Protein AF-A0A1V1PAQ3-F1 (afdb_monomer_lite)

pLDDT: mean 80.32, std 19.19, range [35.28, 96.38]

InterPro domains:
  IPR038475 RecG, C-terminal domain superfamily [G3DSA:3.30.565.60] (12-96)

Sequence (104 aa):
MQKAKTRLLSLNHPAPDRLIIESPGKLSNTLTIDAIRQGAKYYRNQILSNFLKEAGYMDLYSMGIPQKIIQLSKDYSGREPDLEESFNTFRVILYPKEQSKGKQ

Structure (mmCIF, N/CA/C/O backbone):
data_AF-A0A1V1PAQ3-F1
#
_entry.id   AF-A0A1V1PAQ3-F1
#
loop_
_atom_site.group_PDB
_atom_site.id
_atom_site.type_symbol
_atom_site.label_atom_id
_atom_site.label_alt_id
_atom_site.label_comp_id
_atom_site.label_asym_id
_atom_site.label_entity_id
_atom_site.label_seq_id
_atom_site.pdbx_PDB_ins_code
_atom_site.Cartn_x
_atom_site.Cartn_y
_atom_site.Cartn_z
_atom_site.occupancy
_atom_site.B_iso_or_equiv
_atom_site.auth_seq_id
_atom_site.auth_comp_id
_atom_site.auth_asym_id
_atom_site.auth_atom_id
_atom_site.pdbx_PDB_model_num
ATOM 1 N N . MET A 1 1 ? -34.917 -41.022 1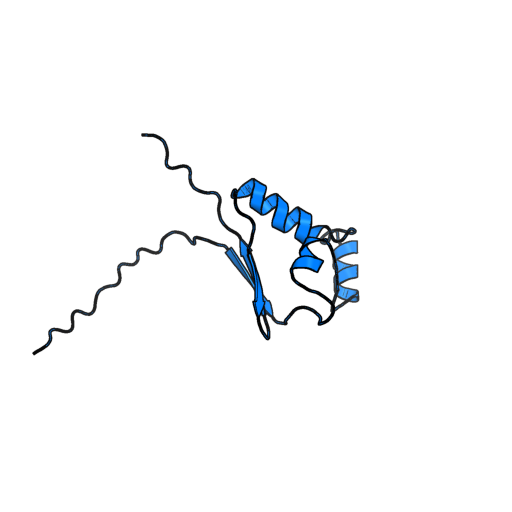3.565 1.00 39.25 1 MET A N 1
ATOM 2 C CA . MET A 1 1 ? -33.502 -40.601 13.516 1.00 39.25 1 MET A CA 1
ATOM 3 C C . MET A 1 1 ? -33.397 -39.316 12.701 1.00 39.25 1 MET A C 1
ATOM 5 O O . MET A 1 1 ? -33.955 -39.261 11.621 1.00 39.25 1 MET A O 1
ATOM 9 N N . GLN A 1 2 ? -32.778 -38.296 13.304 1.00 36.66 2 GLN A N 1
ATOM 10 C CA . GLN A 1 2 ? -32.286 -37.013 12.764 1.00 36.66 2 GLN A CA 1
ATOM 11 C C . GLN A 1 2 ? -33.228 -36.150 11.895 1.00 36.66 2 GLN A C 1
ATOM 13 O O . GLN A 1 2 ? -33.307 -36.267 10.679 1.00 36.66 2 GLN A O 1
ATOM 18 N N . LYS A 1 3 ? -33.874 -35.183 12.565 1.00 36.03 3 LYS A N 1
ATOM 19 C CA . LYS A 1 3 ? -34.492 -33.998 11.957 1.00 36.03 3 LYS A CA 1
ATOM 20 C C . LYS A 1 3 ? -33.381 -33.104 11.393 1.00 36.03 3 LYS A C 1
ATOM 22 O O . LYS A 1 3 ? -32.580 -32.579 12.168 1.00 36.03 3 LYS A O 1
ATOM 27 N N . ALA A 1 4 ? -33.353 -32.911 10.076 1.00 37.50 4 ALA A N 1
ATOM 28 C CA . ALA A 1 4 ? -32.503 -31.929 9.411 1.00 37.50 4 ALA A CA 1
ATOM 29 C C . ALA A 1 4 ? -32.950 -30.519 9.817 1.00 37.50 4 ALA A C 1
ATOM 31 O O . ALA A 1 4 ? -33.845 -29.910 9.237 1.00 37.50 4 ALA A O 1
ATOM 32 N N . LYS A 1 5 ? -32.339 -30.019 10.889 1.00 41.25 5 LYS A N 1
ATOM 33 C CA . LYS A 1 5 ? -32.447 -28.640 11.347 1.00 41.25 5 LYS A CA 1
ATOM 34 C C . LYS A 1 5 ? -31.527 -27.807 10.453 1.00 41.25 5 LYS A C 1
ATOM 36 O O . LYS A 1 5 ? -30.461 -27.378 10.889 1.00 41.25 5 LYS A O 1
ATOM 41 N N .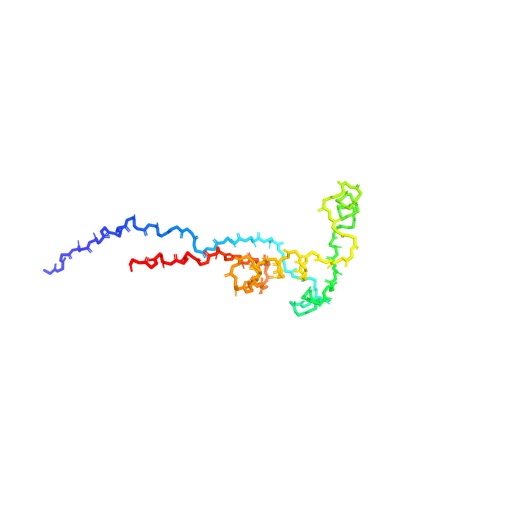 THR A 1 6 ? -31.912 -27.634 9.189 1.00 40.88 6 THR A N 1
ATOM 42 C CA . THR A 1 6 ? -31.263 -26.682 8.283 1.00 40.88 6 THR A CA 1
ATOM 43 C C . THR A 1 6 ? -31.562 -25.298 8.834 1.00 40.88 6 THR A C 1
ATOM 45 O O . THR A 1 6 ? -32.622 -24.721 8.601 1.00 40.88 6 THR A O 1
ATOM 48 N N . ARG A 1 7 ? -30.653 -24.828 9.693 1.00 37.16 7 ARG A N 1
ATOM 49 C CA . ARG A 1 7 ? -30.632 -23.469 10.212 1.00 37.16 7 ARG A CA 1
ATOM 50 C C . ARG A 1 7 ? -30.719 -22.535 9.011 1.00 37.16 7 ARG A C 1
ATOM 52 O O . ARG A 1 7 ? -29.773 -22.435 8.238 1.00 37.16 7 ARG A O 1
ATOM 59 N N . LEU A 1 8 ? -31.842 -21.829 8.919 1.00 40.91 8 LEU A N 1
ATOM 60 C CA . LEU A 1 8 ? -31.862 -20.430 8.524 1.00 40.91 8 LEU A CA 1
ATOM 61 C C . LEU A 1 8 ? -30.706 -19.744 9.262 1.00 40.91 8 LEU A C 1
ATOM 63 O O . LEU A 1 8 ? -30.820 -19.402 10.440 1.00 40.91 8 LEU A O 1
ATOM 67 N N . LEU A 1 9 ? -29.556 -19.634 8.600 1.00 41.50 9 LEU A N 1
ATOM 68 C CA . LEU A 1 9 ? -28.534 -18.676 8.975 1.00 41.50 9 LEU A CA 1
ATOM 69 C C . LEU A 1 9 ? -29.148 -17.325 8.648 1.00 41.50 9 LEU A C 1
ATOM 71 O O . LEU A 1 9 ? -29.166 -16.885 7.503 1.00 41.50 9 LEU A O 1
ATOM 75 N N . SER A 1 10 ? -29.763 -16.761 9.684 1.00 35.28 10 SER A N 1
ATOM 76 C CA . SER A 1 10 ? -30.139 -15.366 9.800 1.00 35.28 10 SER A CA 1
ATOM 77 C C . SER A 1 10 ? -29.196 -14.504 8.974 1.00 35.28 10 SER A C 1
ATOM 79 O O . SER A 1 10 ? -27.989 -14.488 9.234 1.00 35.28 10 SER A O 1
ATOM 81 N N . LEU A 1 11 ? -29.769 -13.788 8.013 1.00 40.81 11 LEU A N 1
ATOM 82 C CA . LEU A 1 11 ? -29.166 -12.674 7.298 1.00 40.81 11 LEU A CA 1
ATOM 83 C C . LEU A 1 11 ? -28.899 -11.518 8.289 1.00 40.81 11 LEU A C 1
ATOM 85 O O . LEU A 1 11 ? -29.440 -10.429 8.177 1.00 40.81 11 LEU A O 1
ATOM 89 N N . ASN A 1 12 ? -28.072 -11.768 9.300 1.00 41.97 12 ASN A N 1
ATOM 90 C CA . ASN A 1 12 ? -27.357 -10.737 10.023 1.00 41.97 12 ASN A CA 1
ATOM 91 C C . ASN A 1 12 ? -26.058 -10.577 9.247 1.00 41.97 12 ASN A C 1
ATOM 93 O O . ASN A 1 12 ? -25.065 -11.214 9.587 1.00 41.97 12 ASN A O 1
ATOM 97 N N . HIS A 1 13 ? -26.073 -9.816 8.153 1.00 42.50 13 HIS A N 1
ATOM 98 C CA . HIS A 1 13 ? -24.818 -9.297 7.631 1.00 42.50 13 HIS A CA 1
ATOM 99 C C . HIS A 1 13 ? -24.487 -8.105 8.537 1.00 42.50 13 HIS A C 1
ATOM 101 O O . HIS A 1 13 ? -25.137 -7.065 8.397 1.00 42.50 13 HIS A O 1
ATOM 107 N N . PRO A 1 14 ? -23.587 -8.233 9.536 1.00 52.47 14 PRO A N 1
ATOM 108 C CA . PRO A 1 14 ? -23.027 -7.035 10.139 1.00 52.47 14 PRO A CA 1
ATOM 109 C C . PRO A 1 14 ? -22.480 -6.176 8.995 1.00 52.47 14 PRO A C 1
ATOM 111 O O . PRO A 1 14 ? -22.014 -6.712 7.986 1.00 52.47 14 PRO A O 1
ATOM 114 N N . ALA A 1 15 ? -22.590 -4.853 9.113 1.00 58.38 15 ALA A N 1
ATOM 115 C CA . ALA A 1 15 ? -21.958 -3.954 8.154 1.00 58.38 15 ALA A CA 1
ATOM 116 C C . ALA A 1 15 ? -20.500 -4.406 7.924 1.00 58.38 15 ALA A C 1
ATOM 118 O O . ALA A 1 15 ? -19.870 -4.841 8.895 1.00 58.38 15 ALA A O 1
ATOM 119 N N . PRO A 1 16 ? -19.982 -4.363 6.681 1.00 65.69 16 PRO A N 1
ATOM 120 C CA . PRO A 1 16 ? -18.647 -4.870 6.388 1.00 65.69 16 PRO A CA 1
ATOM 121 C C . PRO A 1 16 ? -17.630 -4.250 7.352 1.00 65.69 16 PRO A C 1
ATOM 123 O O . PRO A 1 16 ? -17.533 -3.030 7.477 1.00 65.69 16 PRO A O 1
ATOM 126 N N . ASP A 1 17 ? -16.904 -5.108 8.068 1.00 84.88 17 ASP A N 1
ATOM 127 C CA . ASP A 1 17 ? -15.995 -4.746 9.160 1.00 84.88 17 ASP A CA 1
ATOM 128 C C . ASP A 1 17 ? -14.625 -4.260 8.663 1.00 84.88 17 ASP A C 1
ATOM 130 O O . ASP A 1 17 ? -13.756 -3.910 9.460 1.00 84.88 17 ASP A O 1
ATOM 134 N N . ARG A 1 18 ? -14.429 -4.250 7.341 1.00 87.75 18 ARG A N 1
ATOM 135 C CA . ARG A 1 18 ? -13.194 -3.868 6.651 1.00 87.75 18 ARG A CA 1
ATOM 136 C C . ARG A 1 18 ? -13.425 -3.678 5.154 1.00 87.75 18 ARG A C 1
ATOM 138 O O . ARG A 1 18 ? -14.326 -4.280 4.571 1.00 87.75 18 ARG A O 1
ATOM 145 N N . LEU A 1 19 ? -12.552 -2.897 4.528 1.00 91.75 19 LEU A N 1
ATOM 146 C CA . LEU A 1 19 ? -12.394 -2.806 3.079 1.00 91.75 19 LEU A CA 1
ATOM 147 C C . LEU A 1 19 ? -11.129 -3.568 2.675 1.00 91.75 19 LEU A C 1
ATOM 149 O O . LEU A 1 19 ? -10.048 -3.272 3.178 1.00 91.75 19 LEU A O 1
ATOM 153 N N . ILE A 1 20 ? -11.261 -4.535 1.765 1.00 92.56 20 ILE A N 1
ATOM 154 C CA . ILE A 1 20 ? -10.141 -5.339 1.262 1.00 92.56 20 ILE A CA 1
ATOM 155 C C . ILE A 1 20 ? -9.887 -4.965 -0.195 1.00 92.56 20 ILE A C 1
ATOM 157 O O . ILE A 1 20 ? -10.777 -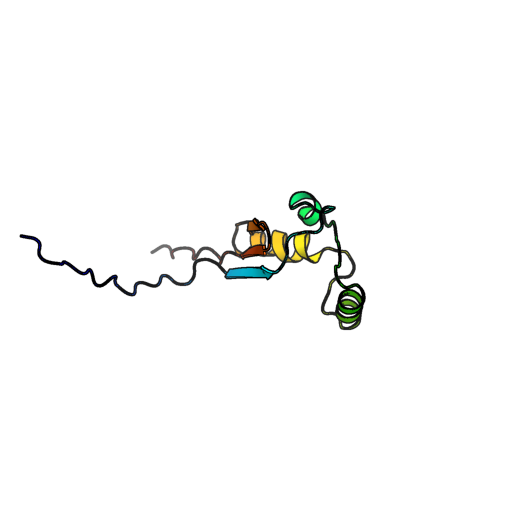5.083 -1.035 1.00 92.56 20 ILE A O 1
ATOM 161 N N . ILE A 1 21 ? -8.661 -4.543 -0.491 1.00 94.19 21 ILE A N 1
ATOM 162 C CA . ILE A 1 21 ? -8.182 -4.286 -1.848 1.00 94.19 21 ILE A CA 1
ATOM 163 C C . ILE A 1 21 ? -7.180 -5.385 -2.190 1.00 94.19 21 ILE A C 1
ATOM 165 O O . ILE A 1 21 ? -6.078 -5.410 -1.644 1.00 94.19 21 ILE A O 1
ATOM 169 N N . GLU A 1 22 ? -7.563 -6.298 -3.082 1.00 94.25 22 GLU A N 1
ATOM 170 C CA . GLU A 1 22 ? -6.700 -7.378 -3.562 1.00 94.25 22 GLU A CA 1
ATOM 171 C C . GLU A 1 22 ? -6.180 -7.050 -4.964 1.00 94.25 22 GLU A C 1
ATOM 173 O O . GLU A 1 22 ? -6.949 -6.872 -5.907 1.00 94.25 22 GLU A O 1
ATOM 178 N N . SER A 1 23 ? -4.859 -6.954 -5.096 1.00 91.50 23 SER A N 1
ATOM 179 C CA . SER A 1 23 ? -4.180 -6.763 -6.375 1.00 91.50 23 SER A CA 1
ATOM 180 C C . SER A 1 23 ? -3.512 -8.065 -6.821 1.00 91.50 23 SER A C 1
ATOM 182 O O . SER A 1 23 ? -2.810 -8.688 -6.016 1.00 91.50 23 SER A O 1
ATOM 184 N N . PRO A 1 24 ? -3.672 -8.476 -8.092 1.00 92.81 24 PRO A N 1
ATOM 185 C CA . PRO A 1 24 ? -2.974 -9.638 -8.619 1.00 92.81 24 PRO A CA 1
ATOM 186 C C . PRO A 1 24 ? -1.466 -9.374 -8.733 1.00 92.81 24 PRO A C 1
ATOM 188 O O . PRO A 1 24 ? -1.020 -8.286 -9.107 1.00 92.81 24 PRO A O 1
ATOM 191 N N . GLY A 1 25 ? -0.683 -10.412 -8.451 1.00 88.19 25 GLY A N 1
ATOM 192 C CA . GLY A 1 25 ? 0.774 -10.393 -8.415 1.00 88.19 25 GLY A CA 1
ATOM 193 C C . GLY A 1 25 ? 1.343 -10.118 -7.019 1.00 88.19 25 GLY A C 1
ATOM 194 O O . GLY A 1 25 ? 0.836 -9.294 -6.260 1.00 88.19 25 GLY A O 1
ATOM 195 N N . LYS A 1 26 ? 2.443 -10.803 -6.697 1.00 86.94 26 LYS A N 1
ATOM 196 C CA . LYS A 1 26 ? 3.223 -10.618 -5.461 1.00 86.94 26 LYS A CA 1
ATOM 197 C C . LYS A 1 26 ? 4.227 -9.474 -5.582 1.00 86.94 26 LYS A C 1
ATOM 199 O O . LYS A 1 26 ? 4.549 -9.083 -6.709 1.00 86.94 26 LYS A O 1
ATOM 204 N N . LEU A 1 27 ? 4.748 -8.949 -4.473 1.00 87.81 27 LEU A N 1
ATOM 205 C CA . LEU A 1 27 ? 5.780 -7.909 -4.481 1.00 87.81 27 LEU A CA 1
ATOM 206 C C . LEU A 1 27 ? 6.996 -8.357 -5.310 1.00 87.81 27 LEU A C 1
ATOM 208 O O . LEU A 1 27 ? 7.260 -9.543 -5.517 1.00 87.81 27 LEU A O 1
ATOM 212 N N . SER A 1 28 ? 7.717 -7.379 -5.862 1.00 83.19 28 SER A N 1
ATOM 213 C CA . SER A 1 28 ? 8.995 -7.673 -6.521 1.00 83.19 28 SER A CA 1
ATOM 214 C C . SER A 1 28 ? 9.921 -8.359 -5.518 1.00 83.19 28 SER A C 1
ATOM 216 O O . SER A 1 28 ? 9.941 -7.949 -4.363 1.00 83.19 28 SER A O 1
ATOM 218 N N . ASN A 1 29 ? 10.736 -9.325 -5.954 1.00 77.19 29 ASN A N 1
ATOM 219 C CA . ASN A 1 29 ? 11.666 -10.059 -5.078 1.00 77.19 29 ASN A CA 1
ATOM 220 C C . ASN A 1 29 ? 12.634 -9.142 -4.294 1.00 77.19 29 ASN A C 1
ATOM 222 O O . ASN A 1 29 ? 13.273 -9.583 -3.347 1.00 77.19 29 ASN A O 1
ATOM 226 N N . THR A 1 30 ? 12.774 -7.882 -4.706 1.00 79.19 30 THR A N 1
ATOM 227 C CA . THR A 1 30 ? 13.597 -6.855 -4.057 1.00 79.19 30 THR A CA 1
ATOM 228 C C . THR A 1 30 ? 12.866 -6.034 -2.989 1.00 79.19 30 THR A C 1
ATOM 230 O O . THR A 1 30 ? 13.499 -5.209 -2.335 1.00 79.19 30 THR A O 1
ATOM 233 N N . LEU A 1 31 ? 11.553 -6.209 -2.816 1.00 88.88 31 LEU A N 1
ATOM 234 C CA . LEU A 1 31 ? 10.740 -5.487 -1.840 1.00 88.88 31 LEU A CA 1
ATOM 235 C C . LEU A 1 31 ? 10.195 -6.431 -0.772 1.00 88.88 31 LEU A C 1
ATOM 237 O O . LEU A 1 31 ? 9.766 -7.541 -1.064 1.00 88.88 31 LEU A O 1
ATOM 241 N N . THR A 1 32 ? 10.144 -5.932 0.458 1.00 91.44 32 THR A N 1
ATOM 242 C CA . THR A 1 32 ? 9.455 -6.564 1.586 1.00 91.44 32 THR A CA 1
ATOM 243 C C . THR A 1 32 ? 8.372 -5.629 2.112 1.00 91.44 32 THR A C 1
ATOM 245 O O . THR A 1 32 ? 8.389 -4.426 1.831 1.00 91.44 32 THR A O 1
ATOM 248 N N . ILE A 1 33 ? 7.439 -6.163 2.905 1.00 91.94 33 ILE A N 1
ATOM 249 C CA . ILE A 1 33 ? 6.393 -5.351 3.540 1.00 91.94 33 ILE A CA 1
ATOM 250 C C . ILE A 1 33 ? 7.028 -4.249 4.409 1.00 91.94 33 ILE A C 1
ATOM 252 O O . ILE A 1 33 ? 6.618 -3.093 4.350 1.00 91.94 33 ILE A O 1
ATOM 256 N N . ASP A 1 34 ? 8.092 -4.559 5.148 1.00 91.94 34 ASP A N 1
ATOM 257 C CA . ASP A 1 34 ? 8.771 -3.563 5.984 1.00 91.94 34 ASP A CA 1
ATOM 258 C C . ASP A 1 34 ? 9.509 -2.504 5.162 1.00 91.94 34 ASP A C 1
ATOM 260 O O . ASP A 1 34 ? 9.513 -1.330 5.531 1.00 91.94 34 ASP A O 1
ATOM 264 N N . ALA A 1 35 ? 10.065 -2.876 4.006 1.00 91.25 35 ALA A N 1
ATOM 265 C CA . ALA A 1 35 ? 10.685 -1.919 3.097 1.00 91.25 35 ALA A CA 1
ATOM 266 C C . ALA A 1 35 ? 9.654 -0.928 2.531 1.00 91.25 35 ALA A C 1
ATOM 268 O O . ALA A 1 35 ? 9.906 0.278 2.504 1.00 91.25 35 ALA A O 1
ATOM 269 N N . ILE A 1 36 ? 8.471 -1.395 2.112 1.00 91.94 36 ILE A N 1
ATOM 270 C CA . ILE A 1 36 ? 7.427 -0.497 1.584 1.00 91.94 36 ILE A CA 1
ATOM 271 C C . ILE A 1 36 ? 6.813 0.388 2.679 1.00 91.94 36 ILE A C 1
ATOM 273 O O . ILE A 1 36 ? 6.436 1.524 2.390 1.00 91.94 36 ILE A O 1
ATOM 277 N N . ARG A 1 37 ? 6.783 -0.071 3.942 1.00 91.12 37 ARG A N 1
ATOM 278 C CA . ARG A 1 37 ? 6.422 0.766 5.104 1.00 91.12 37 ARG A CA 1
ATOM 279 C C . ARG A 1 37 ? 7.390 1.933 5.301 1.00 91.12 37 ARG A C 1
ATOM 281 O O . ARG A 1 37 ? 6.975 2.997 5.744 1.00 91.12 37 ARG A O 1
ATOM 288 N N . GLN A 1 38 ? 8.655 1.751 4.930 1.00 90.31 38 GLN A N 1
ATOM 289 C CA . GLN A 1 38 ? 9.696 2.783 4.988 1.00 90.31 38 GLN A CA 1
ATOM 290 C C . GLN A 1 38 ? 9.767 3.643 3.713 1.00 90.31 38 GLN A C 1
ATOM 292 O O . GLN A 1 38 ? 10.588 4.552 3.626 1.00 90.31 38 GLN A O 1
ATOM 297 N N . GLY A 1 39 ? 8.908 3.385 2.719 1.00 87.94 39 GLY A N 1
ATOM 298 C CA . GLY A 1 39 ? 8.848 4.155 1.473 1.00 87.94 39 GLY A CA 1
ATOM 299 C C . GLY A 1 39 ? 9.677 3.585 0.319 1.00 87.94 39 GLY A C 1
ATOM 300 O O . GLY A 1 39 ? 9.854 4.265 -0.697 1.00 87.94 39 GLY A O 1
ATOM 301 N N . ALA A 1 40 ? 10.165 2.343 0.423 1.00 89.69 40 ALA A N 1
ATOM 302 C CA . ALA A 1 40 ? 10.744 1.653 -0.726 1.00 89.69 40 ALA A CA 1
ATOM 303 C C . ALA A 1 40 ? 9.689 1.484 -1.833 1.00 89.69 40 ALA A C 1
ATOM 305 O O . ALA A 1 40 ? 8.528 1.166 -1.570 1.00 89.69 40 ALA A O 1
ATOM 306 N N . LYS A 1 41 ? 10.094 1.691 -3.090 1.00 87.75 41 LYS A N 1
ATOM 307 C CA . LYS A 1 41 ? 9.195 1.665 -4.251 1.00 87.75 41 LYS A CA 1
ATOM 308 C C . LYS A 1 41 ? 9.756 0.826 -5.385 1.00 87.75 41 LYS A C 1
ATOM 310 O O . LYS A 1 41 ? 10.949 0.854 -5.672 1.00 87.75 41 LYS A O 1
ATOM 315 N N . TYR A 1 42 ? 8.857 0.147 -6.084 1.00 88.38 42 TYR A N 1
ATOM 316 C CA . TYR A 1 42 ? 9.148 -0.513 -7.346 1.00 88.38 42 TYR A CA 1
ATOM 317 C C . TYR A 1 42 ? 7.919 -0.430 -8.245 1.00 88.38 42 TYR A C 1
ATOM 319 O O . TYR A 1 42 ? 6.848 -0.928 -7.898 1.00 88.38 42 TYR A O 1
ATOM 327 N N . TYR A 1 43 ? 8.074 0.197 -9.407 1.00 88.75 43 TYR A N 1
ATOM 328 C CA . TYR A 1 43 ? 7.013 0.294 -10.402 1.00 88.75 43 TYR A CA 1
ATOM 329 C C . TYR A 1 43 ? 7.234 -0.773 -11.471 1.00 88.75 43 TYR A C 1
ATOM 331 O O . TYR A 1 43 ? 8.204 -0.701 -12.222 1.00 88.75 43 TYR A O 1
ATOM 339 N N . ARG A 1 44 ? 6.319 -1.750 -11.563 1.00 88.56 44 ARG A N 1
ATOM 340 C CA . ARG A 1 44 ? 6.377 -2.790 -12.609 1.00 88.56 44 ARG A CA 1
ATOM 341 C C . ARG A 1 44 ? 6.258 -2.198 -14.012 1.00 88.56 44 ARG A C 1
ATOM 343 O O . ARG A 1 44 ? 6.893 -2.681 -14.939 1.00 88.56 44 ARG A O 1
ATOM 350 N N . ASN A 1 45 ? 5.445 -1.153 -14.155 1.00 92.25 45 ASN A N 1
ATOM 351 C CA . ASN A 1 45 ? 5.267 -0.431 -15.405 1.00 92.25 45 ASN A CA 1
ATOM 352 C C . ASN A 1 45 ? 5.612 1.050 -15.195 1.00 92.25 45 ASN A C 1
ATOM 354 O O . ASN A 1 45 ? 4.854 1.795 -14.571 1.00 92.25 45 ASN A O 1
ATOM 358 N N . GLN A 1 46 ? 6.773 1.459 -15.709 1.00 91.81 46 GLN A N 1
ATOM 359 C CA . GLN A 1 46 ? 7.271 2.831 -15.580 1.00 91.81 46 GLN A CA 1
ATOM 360 C C . GLN A 1 46 ? 6.423 3.833 -16.372 1.00 91.81 46 GLN A C 1
ATOM 362 O O . GLN A 1 46 ? 6.194 4.936 -15.889 1.00 91.81 46 GLN A O 1
ATOM 367 N N . ILE A 1 47 ? 5.901 3.443 -17.541 1.00 96.38 47 ILE A N 1
ATOM 368 C CA . ILE A 1 47 ? 5.073 4.316 -18.386 1.00 96.38 47 ILE A CA 1
ATOM 369 C C . ILE A 1 47 ? 3.787 4.688 -17.645 1.00 96.38 47 ILE A C 1
ATOM 371 O O . ILE A 1 47 ? 3.473 5.868 -17.512 1.00 96.38 47 ILE A O 1
ATOM 375 N N . LEU A 1 48 ? 3.087 3.696 -17.081 1.00 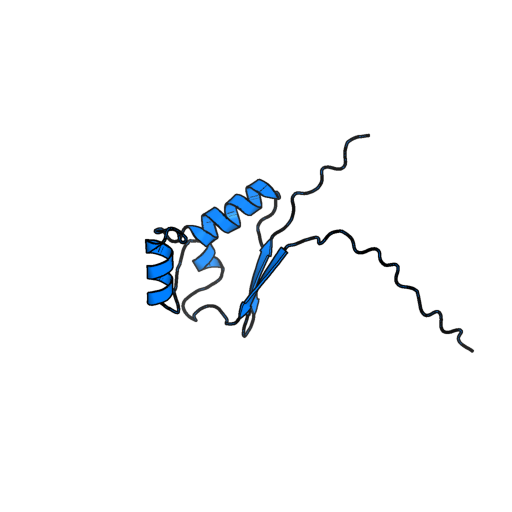94.00 48 LEU A N 1
ATOM 376 C CA . LEU A 1 48 ? 1.880 3.944 -16.284 1.00 94.00 48 LEU A CA 1
ATOM 377 C C . LEU A 1 48 ? 2.183 4.774 -15.032 1.00 94.00 48 LEU A C 1
ATOM 379 O O . LEU A 1 48 ? 1.423 5.679 -14.698 1.00 94.00 48 LEU A O 1
ATOM 383 N N . SER A 1 49 ? 3.298 4.493 -14.348 1.00 91.56 49 SER A N 1
ATOM 384 C CA . SER A 1 49 ? 3.709 5.277 -13.178 1.00 91.56 49 SER A CA 1
ATOM 385 C C . SER A 1 49 ? 3.949 6.745 -13.532 1.00 91.56 49 SER A C 1
ATOM 387 O O . SER A 1 49 ? 3.507 7.624 -12.799 1.00 91.56 49 SER A O 1
ATOM 389 N N . ASN A 1 50 ? 4.628 7.017 -14.645 1.00 92.44 50 ASN A N 1
ATOM 390 C CA . ASN A 1 50 ? 4.923 8.378 -15.082 1.00 92.44 50 ASN A CA 1
ATOM 391 C C . ASN A 1 50 ? 3.655 9.113 -15.511 1.00 92.44 50 ASN A C 1
ATOM 393 O O . ASN A 1 50 ? 3.422 10.216 -15.031 1.00 92.44 50 ASN A O 1
ATOM 397 N N . PHE A 1 51 ? 2.785 8.460 -16.286 1.00 95.62 51 PHE A N 1
ATOM 398 C CA . PHE A 1 51 ? 1.490 9.026 -16.660 1.00 95.62 51 PHE A CA 1
ATOM 399 C C . PHE A 1 51 ? 0.657 9.423 -15.431 1.00 95.62 51 PHE A C 1
ATOM 401 O O . PHE A 1 51 ? 0.162 10.542 -15.354 1.00 95.62 51 PHE A O 1
ATOM 408 N N . LEU A 1 52 ? 0.540 8.541 -14.429 1.00 93.31 52 LEU 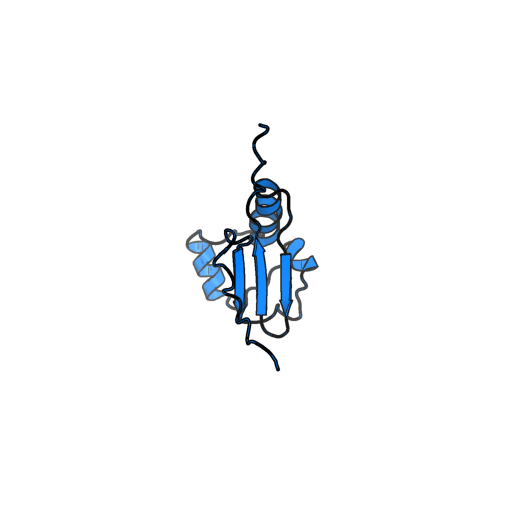A N 1
ATOM 409 C CA . LEU A 1 52 ? -0.225 8.838 -13.211 1.00 93.31 52 LEU A CA 1
ATOM 410 C C . LEU A 1 52 ? 0.385 9.979 -12.382 1.00 93.31 52 LEU A C 1
ATOM 412 O O . LEU A 1 52 ? -0.360 10.710 -11.733 1.00 93.31 52 LEU A O 1
ATOM 416 N N . LYS A 1 53 ? 1.713 10.145 -12.393 1.00 90.56 53 LYS A N 1
ATOM 417 C CA . LYS A 1 53 ? 2.383 11.283 -11.739 1.00 90.56 53 LYS A CA 1
ATOM 418 C C . LYS A 1 53 ? 2.112 12.587 -12.478 1.00 90.56 53 LYS A C 1
ATOM 420 O O . LYS A 1 53 ? 1.732 13.562 -11.845 1.00 90.56 53 LYS A O 1
ATOM 425 N N . GLU A 1 54 ? 2.281 12.595 -13.799 1.00 92.94 54 GLU A N 1
ATOM 426 C CA . GLU A 1 54 ? 2.044 13.776 -14.640 1.00 92.94 54 GLU A CA 1
ATOM 427 C C . GLU A 1 54 ? 0.579 14.222 -14.587 1.00 92.94 54 GLU A C 1
ATOM 429 O O . GLU A 1 54 ? 0.294 15.414 -14.531 1.00 92.94 54 GLU A O 1
ATOM 434 N N . ALA A 1 55 ? -0.349 13.266 -14.508 1.00 94.56 55 ALA A N 1
ATOM 435 C CA . ALA A 1 55 ? -1.773 13.527 -14.329 1.00 94.56 55 ALA A CA 1
ATOM 436 C C . ALA A 1 55 ? -2.164 13.937 -12.890 1.00 94.56 55 ALA A C 1
ATOM 438 O O . ALA A 1 55 ? -3.329 14.231 -12.638 1.00 94.56 55 ALA A O 1
ATOM 439 N N . GLY A 1 56 ? -1.226 13.948 -11.933 1.00 90.44 56 GLY A N 1
ATOM 440 C CA . GLY A 1 56 ? -1.475 14.357 -10.545 1.00 90.44 56 GLY A CA 1
ATOM 441 C C . GLY A 1 56 ? -2.178 13.314 -9.665 1.00 90.44 56 GLY A C 1
ATOM 442 O O . GLY A 1 56 ? -2.610 13.639 -8.561 1.00 90.44 56 GLY A O 1
ATOM 443 N N . TYR A 1 57 ? -2.284 12.058 -10.113 1.00 90.56 57 TYR A N 1
ATOM 444 C CA . TYR A 1 57 ? -2.919 10.963 -9.363 1.00 90.56 57 TYR A CA 1
ATOM 445 C C . TYR A 1 57 ? -1.961 10.197 -8.442 1.00 90.56 57 TYR A C 1
ATOM 447 O O . TYR A 1 57 ? -2.409 9.421 -7.597 1.00 90.56 57 TYR A O 1
ATOM 455 N N . MET A 1 58 ? -0.647 10.370 -8.603 1.00 88.44 58 MET A N 1
ATOM 456 C CA . MET A 1 58 ? 0.370 9.684 -7.805 1.00 88.44 58 MET A CA 1
ATOM 457 C C . MET A 1 58 ? 1.343 10.680 -7.179 1.00 88.44 58 MET A C 1
ATOM 459 O O . MET A 1 58 ? 1.814 11.604 -7.835 1.00 88.44 58 MET A O 1
ATOM 463 N N . ASP A 1 59 ? 1.678 10.445 -5.912 1.00 80.44 59 ASP A N 1
ATOM 464 C CA . ASP A 1 59 ? 2.639 11.257 -5.167 1.00 80.44 59 ASP A CA 1
ATOM 465 C C . ASP A 1 59 ? 4.082 11.041 -5.675 1.00 80.44 59 ASP A C 1
ATOM 467 O O . ASP A 1 59 ? 4.478 9.925 -6.035 1.00 80.44 59 ASP A O 1
ATOM 471 N N . LEU A 1 60 ? 4.896 12.098 -5.683 1.00 74.06 60 LEU A N 1
ATOM 472 C CA . LEU A 1 60 ? 6.251 12.081 -6.252 1.00 74.06 60 LEU A CA 1
ATOM 473 C C . LEU A 1 60 ? 7.268 11.389 -5.324 1.00 74.06 60 LEU A C 1
ATOM 475 O O . LEU A 1 60 ? 8.239 10.780 -5.789 1.00 74.06 60 LEU A O 1
ATOM 479 N N . TYR A 1 61 ? 7.022 11.416 -4.011 1.00 76.44 61 TYR A N 1
ATOM 480 C CA . TYR A 1 61 ? 8.017 11.079 -2.983 1.00 76.44 61 TYR A CA 1
ATOM 481 C C . TYR A 1 61 ? 7.898 9.669 -2.387 1.00 76.44 61 TYR A C 1
ATOM 483 O O . TYR A 1 61 ? 8.452 9.403 -1.326 1.00 76.44 61 TYR A O 1
ATOM 491 N N . SER A 1 62 ? 7.199 8.739 -3.048 1.00 74.81 62 SER A N 1
ATOM 492 C CA . SER A 1 62 ? 6.948 7.380 -2.510 1.00 74.81 62 SER A CA 1
ATOM 493 C C . SER A 1 62 ? 6.181 7.364 -1.177 1.00 74.81 62 SER A C 1
ATOM 495 O O . SER A 1 62 ? 6.198 6.367 -0.460 1.00 74.81 62 SER A O 1
ATOM 497 N N . MET A 1 63 ? 5.479 8.448 -0.846 1.00 84.38 63 MET A N 1
ATOM 498 C CA . MET A 1 63 ? 4.771 8.609 0.430 1.00 84.38 63 MET A CA 1
ATOM 499 C C . MET A 1 63 ? 3.373 7.973 0.438 1.00 84.38 63 MET A C 1
ATOM 501 O O . MET A 1 63 ? 2.661 8.050 1.436 1.00 84.38 63 MET A O 1
ATOM 505 N N . GLY A 1 64 ? 2.976 7.305 -0.649 1.00 87.06 64 GLY A N 1
ATOM 506 C CA . GLY A 1 64 ? 1.659 6.680 -0.772 1.00 87.06 64 GLY A CA 1
ATOM 507 C C . GLY A 1 64 ? 1.383 5.660 0.335 1.00 87.06 64 GLY A C 1
ATOM 508 O O . GLY A 1 64 ? 0.444 5.829 1.104 1.00 87.06 64 GLY A O 1
ATOM 509 N N . ILE A 1 65 ? 2.222 4.628 0.469 1.00 91.25 65 ILE A N 1
ATOM 510 C CA . ILE A 1 65 ? 2.019 3.610 1.512 1.00 91.25 65 ILE A CA 1
ATOM 511 C C . ILE A 1 65 ? 2.262 4.179 2.922 1.00 91.25 65 ILE A C 1
ATOM 513 O O . ILE A 1 65 ? 1.350 4.071 3.744 1.00 91.25 65 ILE A O 1
ATOM 517 N N . PRO A 1 66 ? 3.406 4.830 3.224 1.00 91.00 66 PRO A N 1
ATOM 518 C CA . PRO A 1 66 ? 3.699 5.257 4.594 1.00 91.00 66 PRO A CA 1
ATOM 519 C C . PRO A 1 66 ? 2.738 6.334 5.112 1.00 91.00 66 PRO A C 1
ATOM 521 O O . PRO A 1 66 ? 2.238 6.234 6.228 1.00 91.00 66 PRO A O 1
ATOM 524 N N . GLN A 1 67 ? 2.445 7.354 4.300 1.00 90.50 67 GLN A N 1
ATOM 525 C CA . GLN A 1 67 ? 1.655 8.505 4.744 1.00 90.50 67 GLN A CA 1
ATOM 526 C C . GLN A 1 67 ? 0.177 8.352 4.393 1.00 90.50 67 GLN A C 1
ATOM 528 O O . GLN A 1 67 ? -0.683 8.547 5.245 1.00 90.50 67 GLN A O 1
ATOM 533 N N . LYS A 1 68 ? -0.159 7.997 3.147 1.00 90.44 68 LYS A N 1
ATOM 534 C CA . LYS A 1 68 ? -1.571 7.986 2.724 1.00 90.44 68 LYS A CA 1
ATOM 535 C C . LYS A 1 68 ? -2.319 6.738 3.175 1.00 90.44 68 LYS A C 1
ATOM 537 O O . LYS A 1 68 ? -3.499 6.842 3.478 1.00 90.44 68 LYS A O 1
ATOM 542 N N . ILE A 1 69 ? -1.666 5.578 3.219 1.00 92.94 69 ILE A N 1
ATOM 543 C CA . ILE A 1 69 ? -2.320 4.344 3.665 1.00 92.94 69 ILE A CA 1
ATOM 544 C C . ILE A 1 69 ? -2.136 4.147 5.166 1.00 92.94 69 ILE A C 1
ATOM 546 O O . ILE A 1 69 ? -3.131 4.112 5.881 1.00 92.94 69 ILE A O 1
ATOM 550 N N . ILE A 1 70 ? -0.904 4.046 5.665 1.00 94.00 70 ILE A N 1
ATOM 551 C CA . ILE A 1 70 ? -0.662 3.669 7.066 1.00 94.00 70 ILE A CA 1
ATOM 552 C C . ILE A 1 70 ? -1.080 4.788 8.021 1.00 94.00 70 ILE A C 1
ATOM 554 O O . ILE A 1 70 ? -1.946 4.561 8.868 1.00 94.00 70 ILE A O 1
ATOM 558 N N . GLN A 1 71 ? -0.522 5.993 7.860 1.00 93.00 71 GLN A N 1
ATOM 559 C CA . GLN A 1 71 ? -0.791 7.095 8.785 1.00 93.00 71 GLN A CA 1
ATOM 560 C C . GLN A 1 71 ? -2.268 7.515 8.772 1.00 93.00 71 GLN A C 1
ATOM 562 O O . GLN A 1 71 ? -2.898 7.523 9.824 1.00 93.00 71 GLN A O 1
ATOM 567 N N . LEU A 1 72 ? -2.866 7.761 7.598 1.00 93.38 72 LEU A N 1
ATOM 568 C CA . LEU A 1 72 ? -4.280 8.166 7.544 1.00 93.38 72 LEU A CA 1
ATOM 569 C C . LEU A 1 72 ? -5.240 7.075 8.036 1.00 93.38 72 LEU A C 1
ATOM 571 O O . LEU A 1 72 ? -6.249 7.402 8.657 1.00 93.38 72 LEU A O 1
ATOM 575 N N . SER A 1 73 ? -4.952 5.789 7.798 1.00 92.50 73 SER A N 1
ATOM 576 C CA . SER A 1 73 ? -5.797 4.709 8.335 1.00 92.50 73 SER A CA 1
ATOM 577 C C . SER A 1 73 ? -5.728 4.655 9.856 1.00 92.50 73 SER A C 1
ATOM 579 O O . SER A 1 73 ? -6.761 4.480 10.505 1.00 92.50 73 SER A O 1
ATOM 581 N N . LYS A 1 74 ? -4.536 4.863 10.426 1.00 92.12 74 LYS A N 1
ATOM 582 C CA . LYS A 1 74 ? -4.333 4.951 11.873 1.00 92.12 74 LYS A CA 1
ATOM 583 C C . LYS A 1 74 ? -5.065 6.150 12.467 1.00 92.12 74 LYS A C 1
ATOM 585 O O . LYS A 1 74 ? -5.761 5.989 13.463 1.00 92.12 74 LYS A O 1
ATOM 590 N N . ASP A 1 75 ? -4.981 7.311 11.826 1.00 92.88 75 ASP A N 1
ATOM 591 C CA . ASP A 1 75 ? -5.656 8.531 12.278 1.00 92.88 75 ASP A CA 1
ATOM 592 C C . ASP A 1 75 ? -7.188 8.408 12.179 1.00 92.88 75 ASP A C 1
ATOM 594 O O . ASP A 1 75 ? -7.921 8.895 13.040 1.00 92.88 75 ASP A O 1
ATOM 598 N N . TYR A 1 76 ? -7.687 7.735 11.138 1.00 90.44 76 TYR A N 1
ATOM 599 C CA . TYR A 1 76 ? -9.120 7.563 10.900 1.00 90.44 76 TYR A CA 1
ATOM 600 C C . TYR A 1 76 ? -9.753 6.492 11.794 1.00 90.44 76 TYR A C 1
ATOM 602 O O . TYR A 1 76 ? -10.817 6.718 12.378 1.00 90.44 76 TYR A O 1
ATOM 610 N N . SER A 1 77 ? -9.124 5.317 11.873 1.00 89.06 77 SER A N 1
ATOM 611 C CA . SER A 1 77 ? -9.697 4.131 12.517 1.00 89.06 77 SER A CA 1
ATOM 612 C C . SER A 1 77 ? -9.132 3.831 13.904 1.00 89.06 77 SER A C 1
ATOM 614 O O . SER A 1 77 ? -9.733 3.060 14.645 1.00 89.06 77 SER A O 1
ATOM 616 N N . GLY A 1 78 ? -7.991 4.422 14.267 1.00 89.75 78 GLY A N 1
ATOM 617 C CA . GLY A 1 78 ? -7.217 4.049 15.454 1.00 89.75 78 GLY A CA 1
ATOM 618 C C . GLY A 1 78 ? -6.385 2.774 15.270 1.00 89.75 78 GLY A C 1
ATOM 619 O O . GLY A 1 78 ? -5.635 2.402 16.171 1.00 89.75 78 GLY A O 1
ATOM 620 N N . ARG A 1 79 ? -6.487 2.111 14.110 1.00 89.62 79 ARG A N 1
ATOM 621 C CA . ARG A 1 79 ? -5.795 0.863 13.786 1.00 89.62 79 ARG A CA 1
ATOM 622 C C . ARG A 1 79 ? -4.966 1.015 12.511 1.00 89.62 79 ARG A C 1
ATOM 624 O O . ARG A 1 79 ? -5.370 1.671 11.555 1.00 89.62 79 ARG A O 1
ATOM 631 N N . GLU A 1 80 ? -3.796 0.385 12.493 1.00 92.75 80 GLU A N 1
ATOM 632 C CA . GLU A 1 80 ? -2.988 0.300 11.276 1.00 92.75 80 GLU A CA 1
ATOM 633 C C . GLU A 1 80 ? -3.596 -0.689 10.266 1.00 92.75 80 GLU A C 1
ATOM 635 O O . GLU A 1 80 ? -4.182 -1.700 10.663 1.00 92.75 80 GLU A O 1
ATOM 640 N N . PRO A 1 81 ? -3.481 -0.409 8.959 1.00 94.31 81 PRO A N 1
ATOM 641 C CA . PRO A 1 81 ? -3.991 -1.302 7.936 1.00 94.31 81 PRO A CA 1
ATOM 642 C C . PRO A 1 81 ? -3.104 -2.544 7.831 1.00 94.31 81 PRO A C 1
ATOM 644 O O . PRO A 1 81 ? -1.881 -2.459 7.981 1.00 94.31 81 PRO A O 1
ATOM 647 N N . ASP A 1 82 ? -3.705 -3.688 7.507 1.00 94.50 82 ASP A N 1
ATOM 648 C CA . ASP A 1 82 ? -2.927 -4.902 7.267 1.00 94.50 82 ASP A CA 1
ATOM 649 C C . ASP A 1 82 ? -2.475 -4.938 5.805 1.00 94.50 82 ASP A C 1
ATOM 651 O O . ASP A 1 82 ? -3.258 -4.728 4.874 1.00 94.50 82 ASP A O 1
ATOM 655 N N . LEU A 1 83 ? -1.181 -5.181 5.615 1.00 94.12 83 LEU A N 1
ATOM 656 C CA . LEU A 1 83 ? -0.566 -5.411 4.315 1.00 94.12 83 LEU A CA 1
ATOM 657 C C . LEU A 1 83 ? -0.163 -6.879 4.280 1.00 94.12 83 LEU A C 1
ATOM 659 O O . LEU A 1 83 ? 0.682 -7.293 5.071 1.00 94.12 83 LEU A O 1
ATOM 663 N N . GLU A 1 84 ? -0.764 -7.652 3.384 1.00 93.31 84 GLU A N 1
ATOM 664 C CA . GLU A 1 84 ? -0.496 -9.083 3.262 1.00 93.31 84 GLU A CA 1
ATOM 665 C C . GLU A 1 84 ? 0.031 -9.394 1.866 1.00 93.31 84 GLU A C 1
ATOM 667 O O . GLU A 1 84 ? -0.565 -9.032 0.849 1.00 93.31 84 GLU A O 1
ATOM 672 N N . GLU A 1 85 ? 1.144 -10.113 1.814 1.00 91.38 85 GLU A N 1
ATOM 673 C CA . GLU A 1 85 ? 1.641 -10.717 0.589 1.00 91.38 85 GLU A CA 1
ATOM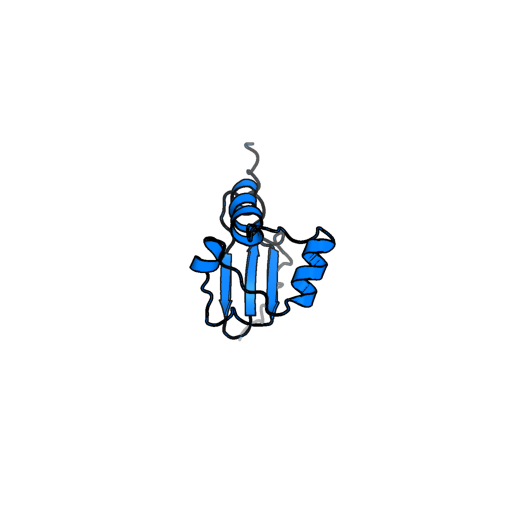 674 C C . GLU A 1 85 ? 1.357 -12.218 0.622 1.00 91.38 85 GLU A C 1
ATOM 676 O O . GLU A 1 85 ? 1.652 -12.912 1.593 1.00 91.38 85 GLU A O 1
ATOM 681 N N . SER A 1 86 ? 0.782 -12.729 -0.459 1.00 87.62 86 SER A N 1
ATOM 682 C CA . SER A 1 86 ? 0.644 -14.159 -0.726 1.00 87.62 86 SER A CA 1
ATOM 683 C C . SER A 1 86 ? 1.357 -14.509 -2.031 1.00 87.62 86 SER A C 1
ATOM 685 O O . SER A 1 86 ? 1.855 -13.637 -2.741 1.00 87.62 86 SER A O 1
ATOM 687 N N . PHE A 1 87 ? 1.380 -15.796 -2.390 1.00 84.31 87 PHE A N 1
ATOM 688 C CA . PHE A 1 87 ? 2.119 -16.299 -3.555 1.00 84.31 87 PHE A CA 1
ATOM 689 C C . PHE A 1 87 ? 1.859 -15.524 -4.862 1.00 84.31 87 PHE A C 1
ATOM 691 O O . PHE A 1 87 ? 2.785 -15.324 -5.646 1.00 84.31 87 PHE A O 1
ATOM 698 N N . ASN A 1 88 ? 0.621 -15.074 -5.094 1.00 89.31 88 ASN A N 1
ATOM 699 C CA . ASN A 1 88 ? 0.243 -14.358 -6.314 1.00 89.31 88 ASN A CA 1
ATOM 700 C C . ASN A 1 88 ? -0.680 -13.155 -6.071 1.00 89.31 88 ASN A C 1
ATOM 702 O O . ASN A 1 88 ? -1.332 -12.681 -6.999 1.00 89.31 88 ASN A O 1
ATOM 706 N N . THR A 1 89 ? -0.779 -12.668 -4.839 1.00 91.50 89 THR A N 1
ATOM 707 C CA . THR A 1 89 ? -1.677 -11.559 -4.506 1.00 91.50 89 THR A CA 1
ATOM 708 C C . THR A 1 89 ? -1.053 -10.676 -3.448 1.00 91.50 89 THR A C 1
ATOM 710 O O . THR A 1 89 ? -0.409 -11.165 -2.519 1.00 91.50 89 THR A O 1
ATOM 713 N N . PHE A 1 90 ? -1.302 -9.380 -3.564 1.00 92.06 90 PHE A N 1
ATOM 714 C CA . PHE A 1 90 ? -1.025 -8.410 -2.520 1.00 92.06 90 PHE A CA 1
ATOM 715 C C . PHE A 1 90 ? -2.346 -7.816 -2.041 1.00 92.06 90 PHE A C 1
ATOM 717 O O . PHE A 1 90 ? -3.143 -7.343 -2.855 1.00 92.06 90 PHE A O 1
ATOM 724 N N . ARG A 1 91 ? -2.589 -7.860 -0.732 1.00 94.62 91 ARG A N 1
ATOM 725 C CA . ARG A 1 91 ? -3.813 -7.357 -0.109 1.00 94.62 91 ARG A CA 1
ATOM 726 C C . ARG A 1 91 ? -3.515 -6.179 0.796 1.00 94.62 91 ARG A C 1
ATOM 728 O O . ARG A 1 91 ? -2.553 -6.196 1.561 1.00 94.62 91 ARG A O 1
ATOM 735 N N . VAL A 1 92 ? -4.401 -5.194 0.735 1.00 95.12 92 VAL A N 1
ATOM 736 C CA . VAL A 1 92 ? -4.477 -4.086 1.684 1.00 95.12 92 VAL A CA 1
ATOM 737 C C . VAL A 1 92 ? -5.828 -4.164 2.380 1.00 95.12 92 VAL A C 1
ATOM 739 O O . VAL A 1 92 ? -6.864 -4.126 1.715 1.00 95.12 92 VAL A O 1
ATOM 742 N N . ILE A 1 93 ? -5.816 -4.286 3.704 1.00 94.38 93 ILE A N 1
ATOM 743 C CA . ILE A 1 93 ? -7.017 -4.382 4.536 1.00 94.38 93 ILE A CA 1
ATOM 744 C C . ILE A 1 93 ? -7.131 -3.104 5.361 1.00 94.38 93 ILE A C 1
ATOM 746 O O . ILE A 1 93 ? -6.273 -2.806 6.192 1.00 94.38 93 ILE A O 1
ATOM 750 N N . LEU A 1 94 ? -8.196 -2.345 5.120 1.00 94.06 94 LEU A N 1
ATOM 751 C CA . LEU A 1 94 ? -8.506 -1.096 5.808 1.00 94.06 94 LEU A CA 1
ATOM 752 C C . LEU A 1 94 ? -9.688 -1.304 6.751 1.00 94.06 94 LEU A C 1
ATOM 754 O O . LEU A 1 94 ? -10.631 -2.022 6.419 1.00 94.06 94 LEU A O 1
ATOM 758 N N . TYR A 1 95 ? -9.666 -0.635 7.898 1.00 91.75 95 TYR A N 1
ATOM 759 C CA . TYR A 1 95 ? -10.688 -0.778 8.931 1.00 91.75 95 TYR A CA 1
ATOM 760 C C . TYR A 1 95 ? -11.545 0.490 9.036 1.00 91.75 95 TYR A C 1
ATOM 762 O O . TYR A 1 95 ? -11.014 1.599 8.916 1.00 91.75 95 TYR A O 1
ATOM 770 N N . PRO A 1 96 ? -12.870 0.366 9.239 1.00 89.88 96 PRO A N 1
ATOM 771 C CA . PRO A 1 96 ? -13.715 1.514 9.522 1.00 89.88 96 PRO A CA 1
ATOM 772 C C . PRO A 1 96 ? -13.369 2.088 10.899 1.00 89.88 96 PRO A C 1
ATOM 774 O O . PRO A 1 96 ? -12.804 1.406 11.755 1.00 89.88 96 PRO A O 1
ATOM 777 N N . LYS A 1 97 ? -13.754 3.342 11.138 1.00 86.81 97 LYS A N 1
ATOM 778 C CA . LYS A 1 97 ? -13.684 3.923 12.478 1.00 86.81 97 LYS A CA 1
ATOM 779 C C . LYS A 1 97 ? -14.546 3.110 13.438 1.00 86.81 97 LYS A C 1
ATOM 781 O O . LYS A 1 97 ? -15.700 2.815 13.118 1.00 86.81 97 LYS A O 1
ATOM 786 N N . GLU A 1 98 ? -14.010 2.782 14.614 1.00 73.44 98 GLU A N 1
ATOM 787 C CA . GLU A 1 98 ? -14.827 2.197 15.672 1.00 73.44 98 GLU A CA 1
ATOM 788 C C . GLU A 1 98 ? -16.003 3.133 15.958 1.00 73.44 98 GLU A C 1
ATOM 790 O O . GLU A 1 98 ? -15.830 4.308 16.300 1.00 73.44 98 GLU A O 1
ATOM 795 N N . GLN A 1 99 ? -17.222 2.621 15.788 1.00 63.50 99 GLN A N 1
ATOM 796 C CA . GLN A 1 99 ? -18.402 3.341 16.229 1.00 63.50 99 GLN A CA 1
ATOM 797 C C . GLN A 1 99 ? -18.312 3.415 17.748 1.00 63.50 99 GLN A C 1
ATOM 799 O O . GLN A 1 99 ? -18.518 2.411 18.433 1.00 63.50 99 GLN A O 1
ATOM 804 N N . SER A 1 100 ? -17.979 4.593 18.280 1.00 55.12 100 SER A N 1
ATOM 805 C CA . SER A 1 100 ? -18.116 4.873 19.701 1.00 55.12 100 SER A CA 1
ATOM 806 C C . SER A 1 100 ? -19.560 4.555 20.064 1.00 55.12 100 SER A C 1
ATOM 808 O O . SER A 1 100 ? -20.461 5.310 19.691 1.00 55.12 100 SER A O 1
ATOM 810 N N . LYS A 1 101 ? -19.793 3.409 20.718 1.00 51.09 101 LYS A N 1
ATOM 811 C CA . LYS A 1 101 ? -21.099 3.078 21.283 1.00 51.09 101 LYS A CA 1
ATOM 812 C C . LYS A 1 101 ? -21.493 4.287 22.118 1.00 51.09 101 LYS A C 1
ATOM 814 O O . LYS A 1 101 ? -20.801 4.602 23.086 1.00 51.09 101 LYS A O 1
ATOM 819 N N . GLY A 1 102 ? -22.515 5.015 21.667 1.00 45.41 102 GLY A N 1
ATOM 820 C CA . GLY A 1 102 ? -23.001 6.194 22.363 1.00 45.41 102 GLY A CA 1
ATOM 821 C C . GLY A 1 102 ? -23.205 5.823 23.824 1.00 45.41 102 GLY A C 1
ATOM 822 O O . GLY A 1 102 ? -23.855 4.817 24.113 1.00 45.41 102 GLY A O 1
ATOM 823 N N . LYS A 1 103 ? -22.577 6.581 24.726 1.00 43.03 103 LYS A N 1
ATOM 824 C CA . LYS A 1 103 ? -22.906 6.533 26.147 1.00 43.03 103 LYS A CA 1
ATOM 825 C C . LYS A 1 103 ? -24.405 6.831 26.245 1.00 43.03 103 LYS A C 1
ATOM 827 O O . LYS A 1 103 ? -24.809 7.946 25.920 1.00 43.03 103 LYS A O 1
ATOM 832 N N . GLN A 1 104 ? -25.192 5.804 26.562 1.00 44.88 104 GLN A N 1
ATOM 833 C CA . GLN A 1 104 ? -26.537 5.974 27.106 1.00 44.88 104 GLN A CA 1
ATOM 834 C C . GLN A 1 104 ? -26.418 6.494 28.534 1.00 44.88 104 GLN A C 1
ATOM 836 O O . GLN A 1 104 ? -25.443 6.089 29.213 1.00 44.88 104 GLN A O 1
#

Organism: NCBI:txid890399

Secondary structure (DSSP, 8-state):
-------------PPPS-EEEEEESPPPTT--HHHHHTT----S-HHHHHHHHHTT-S-TTS-IIIIIIIIHHHHHHSSPPEEEEETTEEEEEE-PPP------

Radius of gyration: 19.66 Å; chains: 1; bounding box: 48×55×46 Å

Foldseek 3Di:
DDDPPPDPPPPPPPDPQKDKDKDWAFDDPPDDPVCLLVLDDDDPDPVVVVVCVVVVNDDPRSCCCNPVQAVVLCVQAVDGWDWDGDPTITMTIGGHHPDPPPDD